Protein AF-A0A351SCR2-F1 (afdb_monomer_lite)

Structure (mmCIF, N/CA/C/O backbone):
data_AF-A0A351SCR2-F1
#
_entry.id   AF-A0A351SCR2-F1
#
loop_
_atom_site.group_PDB
_atom_site.id
_atom_site.type_symbol
_atom_site.label_atom_id
_atom_site.label_alt_id
_atom_site.label_comp_id
_atom_site.label_asym_id
_atom_site.label_entity_id
_atom_site.label_seq_id
_atom_site.pdbx_PDB_ins_code
_atom_site.Cartn_x
_atom_site.Cartn_y
_atom_site.Cartn_z
_atom_site.occupancy
_atom_site.B_iso_or_equiv
_atom_site.auth_seq_id
_atom_site.auth_comp_id
_atom_site.auth_asym_id
_atom_site.auth_atom_id
_atom_site.pdbx_PDB_model_num
ATOM 1 N N . THR A 1 1 ? -5.220 2.296 -4.980 1.00 90.50 1 THR A N 1
ATOM 2 C CA . THR A 1 1 ? -5.837 1.342 -4.031 1.00 90.50 1 THR A CA 1
ATOM 3 C C . THR A 1 1 ? -6.294 0.128 -4.809 1.00 90.50 1 THR A C 1
ATOM 5 O O . THR A 1 1 ? -6.524 0.247 -6.004 1.00 90.50 1 THR A O 1
ATOM 8 N N . SER A 1 2 ? -6.440 -1.014 -4.145 1.00 96.81 2 SER A N 1
ATOM 9 C CA . SER A 1 2 ? -6.973 -2.259 -4.717 1.00 96.81 2 SER A CA 1
ATOM 10 C C . SER A 1 2 ? -8.053 -2.881 -3.810 1.00 96.81 2 SER A C 1
ATOM 12 O O . SER A 1 2 ? -8.141 -2.501 -2.627 1.00 96.81 2 SER A O 1
ATOM 14 N N . PRO A 1 3 ? -8.865 -3.834 -4.310 1.00 98.12 3 PRO A N 1
ATOM 15 C CA . PRO A 1 3 ? -9.802 -4.594 -3.481 1.00 98.12 3 PRO A CA 1
ATOM 16 C C . PRO A 1 3 ? -9.128 -5.241 -2.261 1.00 98.12 3 PRO A C 1
ATOM 18 O O . PRO A 1 3 ? -9.631 -5.135 -1.141 1.00 98.12 3 PRO A O 1
ATOM 21 N N . GLU A 1 4 ? -7.938 -5.810 -2.446 1.00 98.12 4 GLU A N 1
ATOM 22 C CA . GLU A 1 4 ? -7.150 -6.478 -1.407 1.00 98.12 4 GLU A CA 1
ATOM 23 C C . GLU A 1 4 ? -6.688 -5.481 -0.340 1.00 98.12 4 GLU A C 1
ATOM 25 O O . GLU A 1 4 ? -6.882 -5.721 0.851 1.00 98.12 4 GLU A O 1
ATOM 30 N N . SER A 1 5 ? -6.164 -4.313 -0.738 1.00 98.44 5 SER A N 1
ATOM 31 C CA . SER A 1 5 ? -5.756 -3.271 0.221 1.00 98.44 5 SER A CA 1
ATOM 32 C C . SER A 1 5 ? -6.932 -2.730 1.042 1.00 98.44 5 SER A C 1
ATOM 34 O O . SER A 1 5 ? -6.774 -2.362 2.207 1.00 98.44 5 SER A O 1
ATOM 36 N N . THR A 1 6 ? -8.135 -2.721 0.460 1.00 98.62 6 THR A N 1
ATOM 37 C CA . THR A 1 6 ? -9.365 -2.314 1.148 1.00 98.62 6 THR A CA 1
ATOM 38 C C . THR A 1 6 ? -9.796 -3.374 2.158 1.00 98.62 6 THR A C 1
ATOM 40 O O . THR A 1 6 ? -10.107 -3.040 3.305 1.00 98.62 6 THR A O 1
ATOM 43 N N . ALA A 1 7 ? -9.764 -4.650 1.762 1.00 98.56 7 ALA A N 1
ATOM 44 C CA . ALA A 1 7 ? -10.061 -5.776 2.642 1.00 98.56 7 ALA A CA 1
ATOM 45 C C . ALA A 1 7 ? -9.077 -5.841 3.822 1.00 98.56 7 ALA A C 1
ATOM 47 O O . ALA A 1 7 ? -9.503 -5.906 4.978 1.00 98.56 7 ALA A O 1
ATOM 48 N N . LEU A 1 8 ? -7.776 -5.718 3.551 1.00 98.44 8 LEU A N 1
ATOM 49 C CA . LEU A 1 8 ? -6.732 -5.721 4.572 1.00 98.44 8 LEU A CA 1
ATOM 50 C C . LEU A 1 8 ? -6.827 -4.495 5.492 1.00 98.44 8 LEU A C 1
ATOM 52 O O . LEU A 1 8 ? -6.760 -4.641 6.709 1.00 98.44 8 LEU A O 1
ATOM 56 N N . SER A 1 9 ? -7.076 -3.296 4.952 1.00 98.75 9 SER A N 1
ATOM 57 C CA . SER A 1 9 ? -7.341 -2.092 5.758 1.00 98.75 9 SER A CA 1
ATOM 58 C C . SER A 1 9 ? -8.494 -2.304 6.741 1.00 98.75 9 SER A C 1
ATOM 60 O O . SER A 1 9 ? -8.388 -1.926 7.910 1.00 98.75 9 SER A O 1
ATOM 62 N N . LYS A 1 10 ? -9.587 -2.939 6.301 1.00 98.69 10 LYS A N 1
ATOM 63 C CA . LYS A 1 10 ? -10.732 -3.249 7.165 1.00 98.69 10 LYS A CA 1
ATOM 64 C C . LYS A 1 10 ? -10.368 -4.254 8.260 1.00 98.69 10 LYS A C 1
ATOM 66 O O . LYS A 1 10 ? -10.745 -4.035 9.412 1.00 98.69 10 LYS A O 1
ATOM 71 N N . ASP A 1 11 ? -9.634 -5.315 7.929 1.00 98.69 11 ASP A N 1
ATOM 72 C CA . ASP A 1 11 ? -9.232 -6.328 8.911 1.00 98.69 11 ASP A CA 1
ATOM 73 C C . ASP A 1 11 ? -8.255 -5.762 9.954 1.00 98.69 11 ASP A C 1
ATOM 75 O O . ASP A 1 11 ? -8.459 -5.925 11.156 1.00 98.69 11 ASP A O 1
ATOM 79 N N . LEU A 1 12 ? -7.256 -4.983 9.527 1.00 98.62 12 LEU A N 1
ATOM 80 C CA . LEU A 1 12 ? -6.308 -4.328 10.435 1.00 98.62 12 LEU A CA 1
ATOM 81 C C . LEU A 1 12 ? -7.010 -3.345 11.383 1.00 98.62 12 LEU A C 1
ATOM 83 O O . LEU A 1 12 ? -6.750 -3.356 12.588 1.00 98.62 12 LEU A O 1
ATOM 87 N N . LYS A 1 13 ? -7.964 -2.548 10.879 1.00 98.56 13 LYS A N 1
ATOM 88 C CA . LYS A 1 13 ? -8.799 -1.679 11.729 1.00 98.56 13 LYS A CA 1
ATOM 89 C C . LYS A 1 13 ? -9.596 -2.482 12.756 1.00 98.56 13 LYS A C 1
ATOM 91 O O . LYS A 1 13 ? -9.664 -2.072 13.913 1.00 98.56 13 LYS A O 1
ATOM 96 N N . LYS A 1 14 ? -10.169 -3.630 12.364 1.00 98.69 14 LYS A N 1
ATOM 97 C CA . LYS A 1 14 ? -10.894 -4.534 13.276 1.00 98.69 14 LYS A CA 1
ATOM 98 C C . LYS A 1 14 ? -9.981 -5.094 14.373 1.00 98.69 14 LYS A C 1
ATOM 100 O O . LYS A 1 14 ? -10.426 -5.261 15.502 1.00 98.69 14 LYS A O 1
ATOM 105 N N . ARG A 1 15 ? -8.703 -5.317 14.063 1.00 98.62 15 ARG A N 1
ATOM 106 C CA . ARG A 1 15 ? -7.660 -5.734 15.018 1.00 98.62 15 ARG A CA 1
ATOM 107 C C . ARG A 1 15 ? -7.098 -4.584 15.866 1.00 98.62 15 ARG A C 1
ATOM 109 O O . ARG A 1 15 ? -6.141 -4.790 16.603 1.00 98.62 15 ARG A O 1
ATOM 116 N N . GLY A 1 16 ? -7.657 -3.377 15.764 1.00 98.62 16 GLY A N 1
ATOM 117 C CA . GLY A 1 16 ? -7.292 -2.226 16.595 1.00 98.62 16 GLY A CA 1
ATOM 118 C C . GLY A 1 16 ? -6.213 -1.309 16.014 1.00 98.62 16 GLY A C 1
ATOM 119 O O . GLY A 1 16 ? -5.892 -0.295 16.636 1.00 98.62 16 GLY A O 1
ATOM 120 N N . TRP A 1 17 ? -5.692 -1.596 14.818 1.00 98.50 17 TRP A N 1
ATOM 121 C CA . TRP A 1 17 ? -4.667 -0.763 14.189 1.00 98.50 17 TRP A CA 1
ATOM 122 C C . TRP A 1 17 ? -5.237 0.602 13.782 1.00 98.50 17 TRP A C 1
ATOM 124 O O . TRP A 1 17 ? -6.398 0.731 13.376 1.00 98.50 17 TRP A O 1
ATOM 134 N N . LYS A 1 18 ? -4.405 1.642 13.876 1.00 98.44 18 LYS A N 1
ATOM 135 C CA . LYS A 1 18 ? -4.742 3.030 13.518 1.00 98.44 18 LYS A CA 1
ATOM 136 C C . LYS A 1 18 ? -3.895 3.486 12.331 1.00 98.44 18 LYS A C 1
ATOM 138 O O . LYS A 1 18 ? -2.872 2.884 12.040 1.00 98.44 18 LYS A O 1
ATOM 143 N N . PHE A 1 19 ? -4.356 4.517 11.618 1.00 98.31 19 PHE A N 1
ATOM 144 C CA . PHE A 1 19 ? -3.700 5.063 10.413 1.00 98.31 19 PHE A CA 1
ATOM 145 C C . PHE A 1 19 ? -3.508 4.075 9.246 1.00 98.31 19 PHE A C 1
ATOM 147 O O . PHE A 1 19 ? -2.791 4.3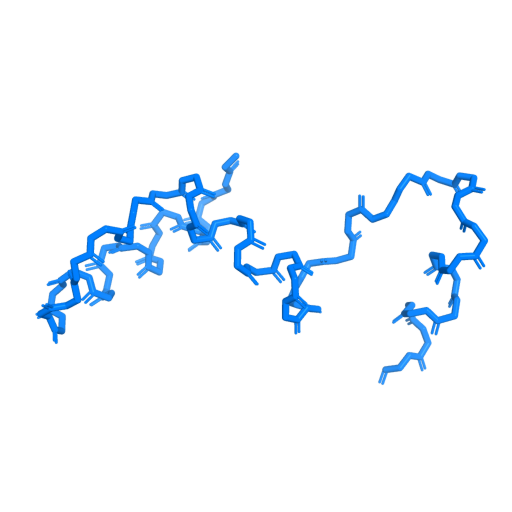49 8.293 1.00 98.31 19 PHE A O 1
ATOM 154 N N . VAL A 1 20 ? -4.230 2.957 9.255 1.00 98.50 20 VAL A N 1
ATOM 155 C CA . VAL A 1 20 ? -4.193 1.922 8.211 1.00 98.50 20 VAL A CA 1
ATOM 156 C C . VAL A 1 20 ? -5.322 2.116 7.192 1.00 98.50 20 VAL A C 1
ATOM 158 O O . VAL A 1 20 ? -6.190 1.260 7.033 1.00 98.50 20 VAL A O 1
ATOM 161 N N . GLY A 1 21 ? -5.394 3.281 6.541 1.00 98.50 21 GLY A N 1
ATOM 162 C CA . GLY A 1 21 ? -6.346 3.521 5.442 1.00 98.50 21 GLY A CA 1
ATOM 163 C C . GLY A 1 21 ? -6.010 2.692 4.187 1.00 98.50 21 GLY A C 1
ATOM 164 O O . GLY A 1 21 ? -4.859 2.285 4.049 1.00 98.50 21 GLY A O 1
ATOM 165 N N . PRO A 1 22 ? -6.952 2.454 3.250 1.00 98.50 22 PRO A N 1
ATOM 166 C CA . PRO A 1 22 ? -6.691 1.624 2.066 1.00 98.50 22 PRO A CA 1
ATOM 167 C C . PRO A 1 22 ? -5.484 2.076 1.234 1.00 98.50 22 PRO A C 1
ATOM 169 O O . PRO A 1 22 ? -4.715 1.240 0.777 1.00 98.50 22 PRO A O 1
ATOM 172 N N . THR A 1 23 ? -5.259 3.386 1.082 1.00 98.44 23 THR A N 1
ATOM 173 C CA . THR A 1 23 ? -4.077 3.918 0.378 1.00 98.44 23 THR A CA 1
ATOM 174 C C . THR A 1 23 ? -2.779 3.596 1.113 1.00 98.44 23 THR A C 1
ATOM 176 O O . THR A 1 23 ? -1.836 3.113 0.496 1.00 98.44 23 THR A O 1
ATOM 179 N N . THR A 1 24 ? -2.741 3.799 2.433 1.00 98.56 24 THR A N 1
ATOM 180 C CA . THR A 1 24 ? -1.581 3.453 3.269 1.00 98.56 24 THR A CA 1
ATOM 181 C C . THR A 1 24 ? -1.284 1.960 3.211 1.00 98.56 24 THR A C 1
ATOM 183 O O . THR A 1 24 ? -0.131 1.564 3.095 1.00 98.56 24 THR A O 1
ATOM 186 N N . VAL A 1 25 ? -2.323 1.125 3.254 1.00 98.62 25 VAL A N 1
ATOM 187 C CA . VAL A 1 25 ? -2.178 -0.331 3.175 1.00 98.62 25 VAL A CA 1
ATOM 188 C C . VAL A 1 25 ? -1.712 -0.769 1.789 1.00 98.62 25 VAL A C 1
ATOM 190 O O . VAL A 1 25 ? -0.865 -1.647 1.699 1.00 98.62 25 VAL A O 1
ATOM 193 N N . TYR A 1 26 ? -2.184 -0.131 0.716 1.00 98.56 26 TYR A N 1
ATOM 194 C CA . TYR A 1 26 ? -1.673 -0.393 -0.629 1.00 98.56 26 TYR A CA 1
ATOM 195 C C . TYR A 1 26 ? -0.180 -0.048 -0.746 1.00 98.56 26 TYR A C 1
ATOM 197 O O . TYR A 1 26 ? 0.600 -0.871 -1.210 1.00 98.56 26 TYR A O 1
ATOM 205 N N . ALA A 1 27 ? 0.239 1.114 -0.235 1.00 98.50 27 ALA A N 1
ATOM 206 C CA . ALA A 1 27 ? 1.652 1.497 -0.202 1.00 98.50 27 ALA A CA 1
ATOM 207 C C . ALA A 1 27 ? 2.500 0.528 0.642 1.00 98.50 27 ALA A C 1
ATOM 209 O O . ALA A 1 27 ? 3.603 0.157 0.247 1.00 98.50 27 ALA A O 1
ATOM 210 N N . PHE A 1 28 ? 1.972 0.062 1.778 1.00 98.31 28 PHE A N 1
ATOM 211 C CA . PHE A 1 28 ? 2.606 -0.986 2.581 1.00 98.31 28 PHE A CA 1
ATOM 212 C C . PHE A 1 28 ? 2.766 -2.291 1.790 1.00 98.31 28 PHE A C 1
ATOM 214 O O . PHE A 1 28 ? 3.831 -2.898 1.827 1.00 98.31 28 PHE A O 1
ATOM 221 N N . MET A 1 29 ? 1.743 -2.710 1.042 1.00 97.88 29 MET A N 1
ATOM 222 C CA . MET A 1 29 ? 1.815 -3.908 0.204 1.00 97.88 29 MET A CA 1
ATOM 223 C C . MET A 1 29 ? 2.898 -3.790 -0.873 1.00 97.88 29 MET A C 1
ATOM 225 O O . MET A 1 29 ? 3.643 -4.745 -1.076 1.00 97.88 29 MET A O 1
ATOM 229 N N . GLN A 1 30 ? 3.031 -2.622 -1.508 1.00 97.50 30 GLN A N 1
ATOM 230 C CA . GLN A 1 30 ? 4.114 -2.352 -2.458 1.00 97.50 30 GLN A CA 1
ATOM 231 C C . GLN A 1 30 ? 5.489 -2.429 -1.769 1.00 97.50 30 GLN A C 1
ATOM 233 O O . GLN A 1 30 ? 6.379 -3.130 -2.239 1.00 97.50 30 GLN A O 1
ATOM 238 N N . ALA A 1 31 ? 5.652 -1.772 -0.616 1.00 97.19 31 ALA A N 1
ATOM 239 C CA . ALA A 1 31 ? 6.921 -1.732 0.115 1.00 97.19 31 ALA A CA 1
ATOM 240 C C . ALA A 1 31 ? 7.370 -3.103 0.652 1.00 97.19 31 ALA A C 1
ATOM 242 O O . ALA A 1 31 ? 8.564 -3.384 0.702 1.00 97.19 31 ALA A O 1
ATOM 243 N N . MET A 1 32 ? 6.422 -3.957 1.041 1.00 96.38 32 MET A N 1
ATOM 244 C CA . MET A 1 32 ? 6.699 -5.306 1.543 1.00 96.38 32 MET A CA 1
ATOM 245 C C . MET A 1 32 ? 6.837 -6.358 0.434 1.00 96.38 32 MET A C 1
ATOM 247 O O . MET A 1 32 ? 6.992 -7.535 0.746 1.00 96.38 32 MET A O 1
ATOM 251 N N . GLY A 1 33 ? 6.740 -5.969 -0.842 1.00 95.00 33 GLY A N 1
ATOM 252 C CA . GLY A 1 33 ? 6.844 -6.895 -1.974 1.00 95.00 33 GLY A CA 1
ATOM 253 C C . GLY A 1 33 ? 5.606 -7.769 -2.201 1.00 95.00 33 GLY A C 1
ATOM 254 O O . GLY A 1 33 ? 5.655 -8.699 -2.996 1.00 95.00 33 GLY A O 1
ATOM 255 N N . LEU A 1 34 ? 4.477 -7.468 -1.549 1.00 94.88 34 LEU A N 1
ATOM 256 C CA . LEU A 1 34 ? 3.196 -8.141 -1.812 1.00 94.88 34 LEU A CA 1
ATOM 257 C C . LEU A 1 34 ? 2.618 -7.744 -3.181 1.00 94.88 34 LEU A C 1
ATOM 259 O O . LEU A 1 34 ? 1.785 -8.459 -3.732 1.00 94.88 34 LEU A O 1
ATOM 263 N N . VAL A 1 35 ? 3.043 -6.593 -3.714 1.00 95.00 35 VAL A N 1
ATOM 264 C CA . VAL A 1 35 ? 2.711 -6.095 -5.053 1.00 95.00 35 VAL A CA 1
ATOM 265 C C . VAL A 1 35 ? 3.988 -5.582 -5.713 1.00 95.00 35 VAL A C 1
ATOM 267 O O . VAL A 1 35 ? 4.635 -4.680 -5.182 1.00 95.00 35 VAL A O 1
ATOM 270 N N . ASN A 1 36 ? 4.333 -6.112 -6.888 1.00 95.94 36 ASN A N 1
ATOM 271 C CA . ASN A 1 36 ? 5.423 -5.579 -7.705 1.00 95.94 36 ASN A CA 1
ATOM 272 C C . ASN A 1 36 ? 4.888 -4.532 -8.691 1.00 95.94 36 ASN A C 1
ATOM 274 O O . ASN A 1 36 ? 4.585 -4.833 -9.845 1.00 95.94 36 ASN A O 1
ATOM 278 N N . ASP A 1 37 ? 4.801 -3.297 -8.206 1.00 96.25 37 ASP A N 1
ATOM 279 C CA . ASP A 1 37 ? 4.336 -2.129 -8.963 1.00 96.25 37 ASP A CA 1
ATOM 280 C C . ASP A 1 37 ? 5.487 -1.256 -9.484 1.00 96.25 37 ASP A C 1
ATOM 282 O O . ASP A 1 37 ? 5.298 -0.0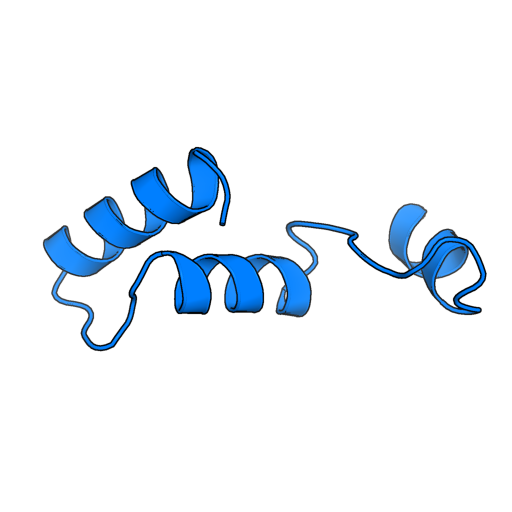84 -9.817 1.00 96.25 37 ASP A O 1
ATOM 286 N N . HIS A 1 38 ? 6.703 -1.801 -9.565 1.00 97.50 38 HIS A N 1
ATOM 287 C CA . HIS A 1 38 ? 7.788 -1.084 -10.223 1.00 97.50 38 HIS A CA 1
ATOM 288 C C . HIS A 1 38 ? 7.399 -0.739 -11.671 1.00 97.50 38 HIS A C 1
ATOM 290 O O . HIS A 1 38 ? 6.829 -1.567 -12.390 1.00 97.50 38 HIS A O 1
ATOM 296 N N . ALA A 1 39 ? 7.746 0.481 -12.102 1.00 97.38 39 ALA A N 1
ATOM 297 C CA . ALA A 1 39 ? 7.568 0.929 -13.483 1.00 97.38 39 ALA A CA 1
ATOM 298 C C . ALA A 1 39 ? 8.251 -0.037 -14.464 1.00 97.38 39 ALA A C 1
ATOM 300 O O . ALA A 1 39 ? 9.255 -0.662 -14.114 1.00 97.38 39 ALA A O 1
ATOM 301 N N . ALA A 1 40 ? 7.719 -0.167 -15.682 1.00 96.12 40 ALA A N 1
ATOM 302 C CA . ALA A 1 40 ? 8.139 -1.196 -16.638 1.00 96.12 40 ALA A CA 1
ATOM 303 C C . ALA A 1 40 ? 9.652 -1.166 -16.924 1.00 96.12 40 ALA A C 1
ATOM 305 O O . ALA A 1 40 ? 10.285 -2.217 -17.001 1.00 96.12 40 ALA A O 1
ATOM 306 N N . GLU A 1 41 ? 10.219 0.034 -17.002 1.00 97.12 41 GLU A N 1
ATOM 307 C CA . GLU A 1 41 ? 11.629 0.338 -17.248 1.00 97.12 41 GLU A CA 1
ATOM 308 C C . GLU A 1 41 ? 12.500 0.420 -15.981 1.00 97.12 41 GLU A C 1
ATOM 310 O O . GLU A 1 41 ? 13.688 0.735 -16.054 1.00 97.12 41 GLU A O 1
ATOM 315 N N . CYS A 1 42 ? 11.948 0.140 -14.799 1.00 97.81 42 CYS A N 1
ATOM 316 C CA . CYS A 1 42 ? 12.721 0.148 -13.564 1.00 97.81 42 CYS A CA 1
ATOM 317 C C . CYS A 1 42 ? 13.740 -1.001 -13.551 1.00 97.81 42 CYS A C 1
ATOM 319 O O . CYS A 1 42 ? 13.372 -2.172 -13.652 1.00 97.81 42 CYS A O 1
ATOM 321 N N . ILE A 1 43 ? 15.014 -0.669 -13.316 1.00 97.31 43 ILE A N 1
ATOM 322 C CA . ILE A 1 43 ? 16.132 -1.629 -13.290 1.00 97.31 43 ILE A CA 1
ATOM 323 C C . 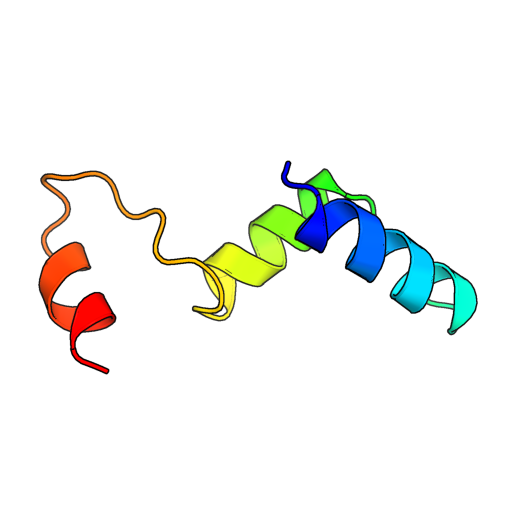ILE A 1 43 ? 15.939 -2.778 -12.289 1.00 97.31 43 ILE A C 1
ATOM 325 O O . ILE A 1 43 ? 16.469 -3.865 -12.492 1.00 97.31 43 ILE A O 1
ATOM 329 N N . MET A 1 44 ? 15.156 -2.557 -11.228 1.00 96.56 44 MET A N 1
ATOM 330 C CA . MET A 1 44 ? 14.890 -3.564 -10.200 1.00 96.56 44 MET A CA 1
ATOM 331 C C . MET A 1 44 ? 13.682 -4.450 -10.525 1.00 96.56 44 MET A C 1
ATOM 333 O O . MET A 1 44 ? 13.543 -5.513 -9.929 1.00 96.56 44 MET A O 1
ATOM 337 N N . ARG A 1 45 ? 12.807 -4.070 -11.470 1.00 96.62 45 ARG A N 1
ATOM 338 C CA . ARG A 1 45 ? 11.512 -4.745 -11.680 1.00 96.62 45 ARG A CA 1
ATOM 339 C C . ARG A 1 45 ? 11.662 -6.239 -11.96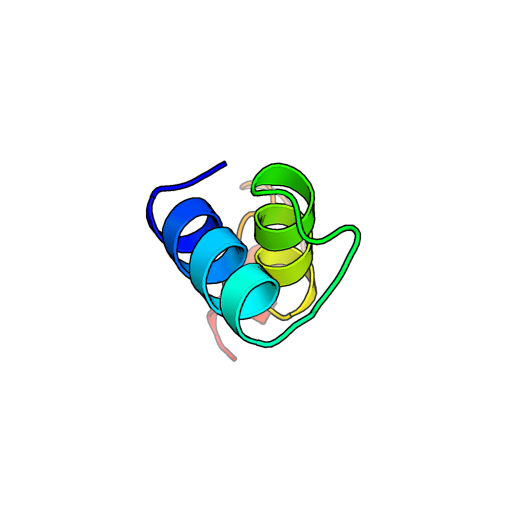2 1.00 96.62 45 ARG A C 1
ATOM 341 O O . ARG A 1 45 ? 10.948 -7.038 -11.361 1.00 96.62 45 ARG A O 1
ATOM 348 N N . ALA A 1 46 ? 12.581 -6.599 -12.860 1.00 95.12 46 ALA A N 1
ATOM 349 C CA . ALA A 1 46 ? 12.842 -7.990 -13.228 1.00 95.12 46 ALA A CA 1
ATOM 350 C C . ALA A 1 46 ? 13.487 -8.778 -12.079 1.00 95.12 46 ALA A C 1
ATOM 352 O O . ALA A 1 46 ? 13.088 -9.906 -11.815 1.00 95.12 46 ALA A O 1
ATOM 353 N N . GLN A 1 47 ? 14.432 -8.161 -11.363 1.00 95.12 47 GLN A N 1
ATOM 354 C CA . GLN A 1 47 ? 15.123 -8.788 -10.236 1.00 95.12 47 GLN A CA 1
ATOM 355 C C . GLN A 1 47 ? 14.165 -9.099 -9.077 1.00 95.12 47 GLN A C 1
A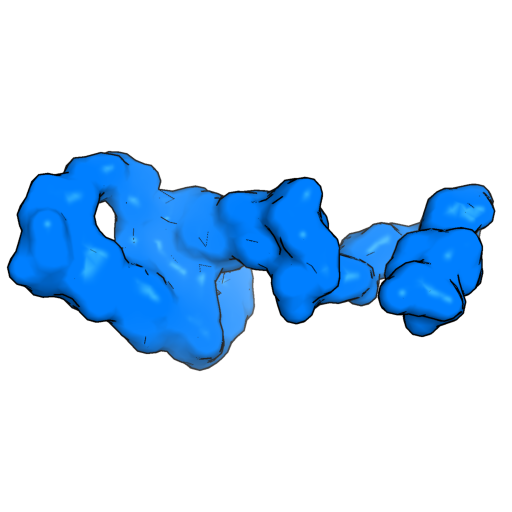TOM 357 O O . GLN A 1 47 ? 14.228 -10.177 -8.493 1.00 95.12 47 GLN A O 1
ATOM 362 N N . VAL A 1 48 ? 13.259 -8.174 -8.750 1.00 93.88 48 VAL A N 1
ATOM 363 C CA . VAL A 1 48 ? 12.282 -8.363 -7.666 1.00 93.88 48 VAL A CA 1
ATOM 364 C C . VAL A 1 48 ? 11.178 -9.346 -8.076 1.00 93.88 48 VAL A C 1
ATOM 366 O O . VAL A 1 48 ? 10.629 -10.028 -7.224 1.00 93.88 48 VAL A O 1
ATOM 369 N N . ALA A 1 49 ? 10.872 -9.475 -9.374 1.00 91.25 49 ALA A N 1
ATOM 370 C CA . ALA A 1 49 ? 9.898 -10.453 -9.872 1.00 91.25 49 ALA A CA 1
ATOM 371 C C . ALA A 1 49 ? 10.385 -11.915 -9.814 1.00 91.25 49 ALA A C 1
ATOM 373 O O . ALA A 1 49 ? 9.565 -12.821 -9.926 1.00 91.25 49 ALA A O 1
ATOM 374 N N . SER A 1 50 ? 11.696 -12.147 -9.693 1.00 86.31 50 SER A N 1
ATOM 375 C CA . SER A 1 50 ? 12.290 -13.491 -9.614 1.00 86.31 50 SER A CA 1
ATOM 376 C C . SER A 1 50 ? 12.544 -13.997 -8.190 1.00 86.31 50 SER A C 1
ATOM 378 O O . SER A 1 50 ? 13.053 -15.107 -8.043 1.00 86.31 50 SER A O 1
ATOM 380 N N . ALA A 1 51 ? 12.267 -13.178 -7.173 1.00 69.2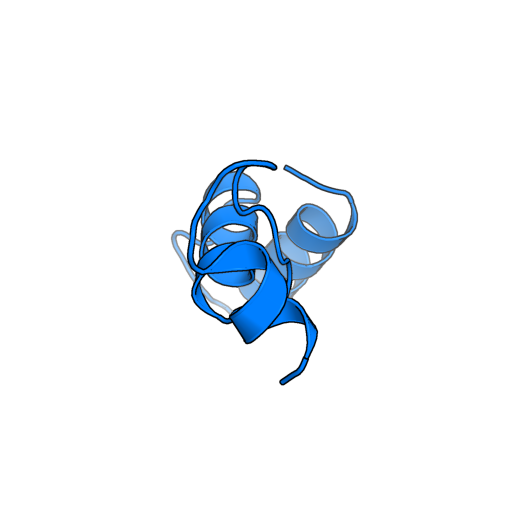5 51 ALA A N 1
ATOM 381 C CA . ALA A 1 51 ? 12.420 -13.523 -5.758 1.00 69.25 51 ALA A CA 1
ATOM 382 C C . ALA A 1 51 ? 11.149 -14.189 -5.213 1.00 69.25 51 ALA A C 1
ATOM 384 O O . ALA A 1 51 ? 11.296 -15.103 -4.372 1.00 69.25 51 ALA A O 1
#

Foldseek 3Di:
DDPVLCVVLVVCVVVVDPPSHSVNSVVVCCVVLVDLPPDPPDPCSVVSVVD

Radius of gyration: 12.81 Å; chains: 1; bounding box: 27×19×34 Å

Sequence (51 aa):
TSPESTALSKDLKKRGWKFVGPTTVYAFMQAMGLVNDHAAECIMRAQVASA

Secondary structure (DSSP, 8-state):
--HHHHHHHHHHHHTT-SS--HHHHHHHHHHTTSS----TT-TTHHHHHT-

pLDDT: mean 96.51, std 4.52, range [69.25, 98.75]